Protein AF-A0A4R9BXP3-F1 (afdb_monomer_lite)

Sequence (75 aa):
MTMFRTTGTLLLAIGFAMLTLAWVITDPYANDANIGAGGLNFFGRPAAGSGIVILVADAVLRARRKRRVARPSVS

Structure (mmCIF, N/CA/C/O backbone):
data_AF-A0A4R9BXP3-F1
#
_entry.id   AF-A0A4R9BXP3-F1
#
loop_
_atom_site.group_PDB
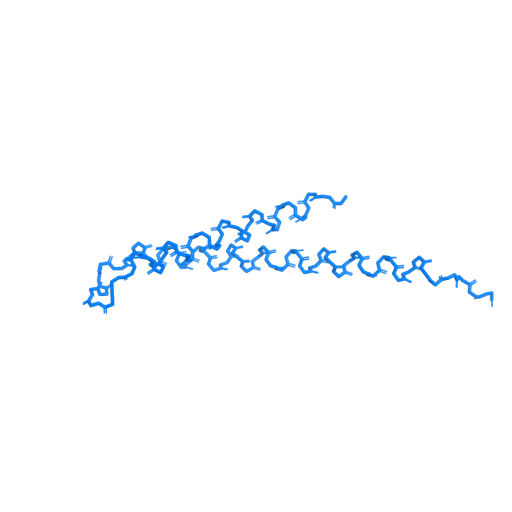_atom_site.id
_atom_site.type_symbol
_atom_site.label_atom_id
_atom_site.label_alt_id
_atom_site.label_comp_id
_atom_site.label_asym_id
_atom_site.label_entity_id
_atom_site.label_seq_id
_atom_site.pdbx_PDB_ins_code
_atom_site.Cartn_x
_atom_site.Cartn_y
_atom_site.Cartn_z
_atom_site.occupancy
_atom_site.B_iso_or_equiv
_atom_site.auth_seq_id
_atom_site.auth_comp_id
_atom_site.auth_asym_id
_atom_site.auth_atom_id
_atom_site.pdbx_PDB_model_num
ATOM 1 N N . MET A 1 1 ? -11.383 10.746 16.483 1.00 57.47 1 MET A N 1
ATOM 2 C CA . MET A 1 1 ? -10.801 9.517 15.880 1.00 57.47 1 MET A CA 1
ATOM 3 C C . MET A 1 1 ? -11.012 9.523 14.362 1.00 57.47 1 MET A C 1
ATOM 5 O O . MET A 1 1 ? -11.688 8.655 13.835 1.00 57.47 1 MET A O 1
ATOM 9 N N . THR A 1 2 ? -10.501 10.511 13.637 1.00 74.56 2 THR A N 1
ATOM 10 C CA . THR A 1 2 ? -10.625 10.606 12.163 1.00 74.56 2 THR A CA 1
ATOM 11 C C . THR A 1 2 ? -9.265 10.463 11.495 1.00 74.56 2 THR A C 1
ATOM 13 O O . THR A 1 2 ? -9.158 9.781 10.488 1.00 74.56 2 THR A O 1
ATOM 16 N N . MET A 1 3 ? -8.217 10.979 12.140 1.00 84.38 3 MET A N 1
ATOM 17 C CA . MET A 1 3 ? -6.851 11.009 11.619 1.00 84.38 3 MET A CA 1
ATOM 18 C C . MET A 1 3 ? -6.294 9.625 11.243 1.00 84.38 3 MET A C 1
ATOM 20 O O . MET A 1 3 ? -5.881 9.456 10.107 1.00 84.38 3 MET A O 1
ATOM 24 N N . PHE A 1 4 ? -6.387 8.604 12.110 1.00 87.94 4 PHE A N 1
ATOM 25 C CA . PHE A 1 4 ? -5.923 7.241 11.775 1.00 87.94 4 PHE A CA 1
ATOM 26 C C . PHE A 1 4 ? -6.636 6.638 10.565 1.00 87.94 4 PHE A C 1
ATOM 28 O O . PHE A 1 4 ? -6.004 6.001 9.728 1.00 87.94 4 PHE A O 1
ATOM 35 N N . ARG A 1 5 ? -7.948 6.863 10.452 1.00 92.00 5 ARG A N 1
ATOM 36 C CA . ARG A 1 5 ? -8.726 6.381 9.312 1.00 92.00 5 ARG A CA 1
ATOM 37 C C . ARG A 1 5 ? -8.296 7.095 8.035 1.00 92.00 5 ARG A C 1
ATOM 39 O O . ARG A 1 5 ? -8.067 6.431 7.037 1.00 92.00 5 ARG A O 1
ATOM 46 N N . THR A 1 6 ? -8.131 8.415 8.079 1.00 94.31 6 THR A N 1
ATOM 47 C CA . THR A 1 6 ? -7.653 9.196 6.932 1.00 94.31 6 THR A CA 1
ATOM 48 C C . THR A 1 6 ? -6.252 8.761 6.507 1.00 94.31 6 THR A C 1
ATOM 50 O O . THR A 1 6 ? -6.049 8.464 5.336 1.00 94.31 6 THR A O 1
ATOM 53 N N . THR A 1 7 ? -5.304 8.647 7.443 1.00 95.19 7 THR A N 1
ATOM 54 C CA . THR A 1 7 ? -3.935 8.197 7.154 1.00 95.19 7 THR A CA 1
ATOM 55 C C . THR A 1 7 ? -3.918 6.786 6.572 1.00 95.19 7 THR A C 1
ATOM 57 O O . THR A 1 7 ? -3.264 6.557 5.559 1.00 95.19 7 THR A O 1
ATOM 60 N N . GLY A 1 8 ? -4.670 5.851 7.163 1.00 94.50 8 GLY A N 1
ATOM 61 C CA . GLY A 1 8 ? -4.772 4.480 6.663 1.00 94.50 8 GLY A CA 1
ATOM 62 C C . GLY A 1 8 ? -5.370 4.409 5.256 1.00 94.50 8 GLY A C 1
ATOM 63 O O . GLY A 1 8 ? -4.834 3.714 4.398 1.00 94.50 8 GLY A O 1
ATOM 64 N N . THR A 1 9 ? -6.426 5.183 4.983 1.00 96.75 9 THR A N 1
ATOM 65 C CA . THR A 1 9 ? -7.027 5.275 3.645 1.00 96.75 9 THR A CA 1
ATOM 66 C C . THR A 1 9 ? -6.068 5.887 2.628 1.00 96.75 9 THR A C 1
ATOM 68 O O . THR A 1 9 ? -5.988 5.382 1.515 1.00 96.75 9 THR A O 1
ATOM 71 N N . LEU A 1 10 ? -5.327 6.940 2.988 1.00 97.75 10 LEU A N 1
ATOM 72 C CA . LEU A 1 10 ? -4.354 7.567 2.089 1.00 97.75 10 LEU A CA 1
ATOM 73 C C . LEU A 1 10 ? -3.210 6.612 1.747 1.00 97.75 10 LEU A C 1
ATOM 75 O O . LEU A 1 10 ? -2.904 6.436 0.574 1.00 97.75 10 LEU A O 1
ATOM 79 N N . LEU A 1 11 ? -2.624 5.951 2.749 1.00 97.00 11 LEU A N 1
ATOM 80 C CA . LEU A 1 11 ? -1.572 4.953 2.535 1.00 97.00 11 LEU A CA 1
ATOM 81 C C . LEU A 1 11 ? -2.058 3.800 1.654 1.00 97.00 11 LEU A C 1
ATOM 83 O O . LEU A 1 11 ? -1.362 3.400 0.722 1.00 97.00 11 LEU A O 1
ATOM 87 N N . LEU A 1 12 ? -3.278 3.316 1.906 1.00 97.56 12 LEU A N 1
ATOM 88 C CA . LEU A 1 12 ? -3.896 2.279 1.090 1.00 97.56 12 LEU A CA 1
ATOM 89 C C . LEU A 1 12 ? -4.122 2.748 -0.350 1.00 97.56 12 LEU A C 1
ATOM 91 O O . LEU A 1 12 ? -3.747 2.039 -1.275 1.00 97.56 12 LEU A O 1
ATOM 95 N N . ALA A 1 13 ? -4.703 3.931 -0.547 1.00 97.94 13 ALA A N 1
ATOM 96 C CA . ALA A 1 13 ? -4.998 4.466 -1.872 1.00 97.94 13 ALA A CA 1
ATOM 97 C C . ALA A 1 13 ? -3.720 4.709 -2.685 1.00 97.94 13 ALA A C 1
ATOM 99 O O . ALA A 1 13 ? -3.649 4.309 -3.844 1.00 97.94 13 ALA A O 1
ATOM 100 N N . ILE A 1 14 ? -2.696 5.306 -2.068 1.00 98.06 14 ILE A N 1
ATOM 101 C CA . ILE A 1 14 ? -1.398 5.549 -2.707 1.00 98.06 14 ILE A CA 1
ATOM 102 C C . ILE A 1 14 ? -0.726 4.219 -3.052 1.00 98.06 14 ILE A C 1
ATOM 104 O O . ILE A 1 14 ? -0.338 4.012 -4.198 1.00 98.06 14 ILE A O 1
ATOM 108 N N . GLY A 1 15 ? -0.635 3.289 -2.097 1.00 97.56 15 GLY A N 1
ATOM 109 C CA . GLY A 1 15 ? -0.030 1.981 -2.339 1.00 97.56 15 GLY A CA 1
ATOM 110 C C . GLY A 1 15 ? -0.767 1.189 -3.421 1.00 97.56 15 GLY A C 1
ATOM 111 O O . GLY A 1 15 ? -0.137 0.616 -4.305 1.00 97.56 15 GLY A O 1
ATOM 112 N N . PHE A 1 16 ? -2.101 1.216 -3.414 1.00 97.88 16 PHE A N 1
ATOM 113 C CA . PHE A 1 16 ? -2.923 0.588 -4.446 1.00 97.88 16 PHE A CA 1
ATOM 114 C C . PHE A 1 16 ? -2.695 1.211 -5.828 1.00 97.88 16 PHE A C 1
ATOM 116 O O . PHE A 1 16 ? -2.532 0.479 -6.804 1.00 97.88 16 PHE A O 1
ATOM 123 N N . ALA A 1 17 ? -2.631 2.543 -5.918 1.00 98.06 17 ALA A N 1
ATOM 124 C CA . ALA A 1 17 ? -2.324 3.232 -7.166 1.00 98.06 17 ALA A CA 1
ATOM 125 C C . ALA A 1 17 ? -0.942 2.826 -7.694 1.00 98.06 17 ALA A C 1
ATOM 127 O O . ALA A 1 17 ? -0.823 2.475 -8.864 1.00 98.06 17 ALA A O 1
ATOM 128 N N . MET A 1 18 ? 0.078 2.776 -6.829 1.00 97.88 18 MET A N 1
ATOM 129 C CA . MET A 1 18 ? 1.421 2.328 -7.215 1.00 97.88 18 MET A CA 1
ATOM 130 C C . MET A 1 18 ? 1.411 0.900 -7.768 1.00 97.88 18 MET A C 1
ATOM 132 O O . MET A 1 18 ? 1.981 0.653 -8.825 1.00 97.88 18 MET A O 1
ATOM 136 N N . LEU A 1 19 ? 0.733 -0.033 -7.094 1.00 97.50 19 LEU A N 1
ATOM 137 C CA . LEU A 1 19 ? 0.640 -1.428 -7.540 1.00 97.50 19 LEU A CA 1
ATOM 138 C C . LEU A 1 19 ? -0.138 -1.573 -8.851 1.00 97.50 19 LEU A C 1
ATOM 140 O O . LEU A 1 19 ? 0.247 -2.359 -9.713 1.00 97.50 19 LEU A O 1
ATOM 144 N N . THR A 1 20 ? -1.200 -0.789 -9.022 1.00 97.62 20 THR A N 1
ATOM 145 C CA . THR A 1 20 ? -1.981 -0.763 -10.264 1.00 97.62 20 THR A CA 1
ATOM 146 C C . THR A 1 20 ? -1.132 -0.233 -11.415 1.00 97.62 20 THR A C 1
ATOM 148 O O . THR A 1 20 ? -1.076 -0.860 -12.468 1.00 97.62 20 THR A O 1
ATOM 151 N N . LEU A 1 21 ? -0.406 0.872 -11.209 1.00 96.19 21 LEU A N 1
ATOM 152 C CA . LEU A 1 21 ? 0.534 1.391 -12.202 1.00 96.19 21 LEU A CA 1
ATOM 153 C C . LEU A 1 21 ? 1.642 0.385 -12.514 1.00 96.19 21 LEU A C 1
ATOM 155 O O . LEU A 1 21 ? 1.965 0.214 -13.683 1.00 96.19 21 LEU A O 1
ATOM 159 N N . ALA A 1 22 ? 2.183 -0.309 -11.507 1.00 95.38 22 ALA A N 1
ATOM 160 C CA . ALA A 1 22 ? 3.184 -1.349 -11.725 1.00 95.38 22 ALA A CA 1
ATOM 161 C C . ALA A 1 22 ? 2.653 -2.421 -12.679 1.00 95.38 22 ALA A C 1
ATOM 163 O O . ALA A 1 22 ? 3.339 -2.780 -13.629 1.00 95.38 22 ALA A O 1
ATOM 164 N N . TRP A 1 23 ? 1.422 -2.889 -12.460 1.00 95.25 23 TRP A N 1
ATOM 165 C CA . TRP A 1 23 ? 0.779 -3.874 -13.325 1.00 95.25 23 TRP A CA 1
ATOM 166 C C . TRP A 1 23 ? 0.567 -3.353 -14.751 1.00 95.25 23 TRP A C 1
ATOM 168 O O . TRP A 1 23 ? 0.858 -4.070 -15.700 1.00 95.25 23 TRP A O 1
ATOM 178 N N . VAL A 1 24 ? 0.132 -2.097 -14.905 1.00 95.81 24 VAL A N 1
ATOM 179 C CA . VAL A 1 24 ? -0.102 -1.473 -16.220 1.00 95.81 24 VAL A CA 1
ATOM 180 C C . VAL A 1 24 ? 1.183 -1.335 -17.039 1.00 95.81 24 VAL A C 1
ATOM 182 O O . VAL A 1 24 ? 1.142 -1.517 -18.251 1.00 95.81 24 VAL A O 1
ATOM 185 N N . ILE A 1 25 ? 2.310 -0.996 -16.405 1.00 93.50 25 ILE A N 1
ATOM 186 C CA . ILE A 1 25 ? 3.568 -0.722 -17.120 1.00 93.50 25 ILE A CA 1
ATOM 187 C C . ILE A 1 25 ? 4.501 -1.936 -17.221 1.00 93.50 25 ILE A C 1
ATOM 189 O O . ILE A 1 25 ? 5.572 -1.818 -17.809 1.00 93.50 25 ILE A O 1
ATOM 193 N N . THR A 1 26 ? 4.150 -3.071 -16.609 1.00 94.94 26 THR A N 1
ATOM 194 C CA . THR A 1 26 ? 4.979 -4.284 -16.669 1.00 94.94 26 THR A CA 1
ATOM 195 C C . THR A 1 26 ? 4.857 -4.922 -18.049 1.00 94.94 26 THR A C 1
ATOM 197 O O . THR A 1 26 ? 3.767 -5.331 -18.446 1.00 94.94 26 THR A O 1
ATOM 200 N N . ASP A 1 27 ? 5.981 -5.081 -18.743 1.00 90.75 27 ASP A N 1
ATOM 201 C CA . ASP A 1 27 ? 6.073 -5.863 -19.973 1.00 90.75 27 ASP A CA 1
ATOM 202 C C . ASP A 1 27 ? 6.470 -7.317 -19.641 1.00 90.75 27 ASP A C 1
ATOM 204 O O . ASP A 1 27 ? 7.552 -7.550 -19.092 1.00 90.75 27 ASP A O 1
ATOM 208 N N . PRO A 1 28 ? 5.639 -8.327 -19.956 1.00 87.69 28 PRO A N 1
ATOM 209 C CA . PRO A 1 28 ? 5.961 -9.724 -19.667 1.00 87.69 28 PRO A CA 1
ATOM 210 C C . PRO A 1 28 ? 7.116 -1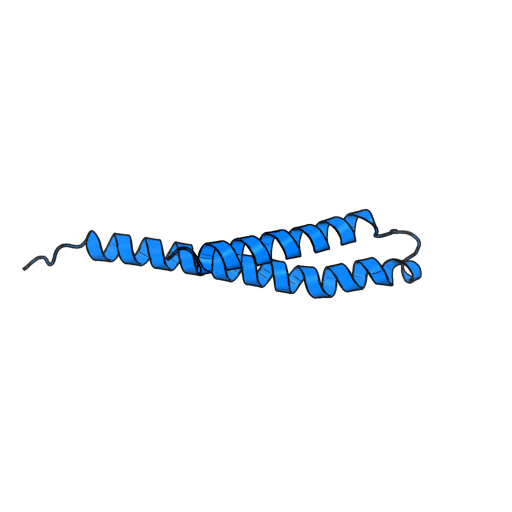0.291 -20.512 1.00 87.69 28 PRO A C 1
ATOM 212 O O . PRO A 1 28 ? 7.665 -11.331 -20.149 1.00 87.69 28 PRO A O 1
ATOM 215 N N . TYR A 1 29 ? 7.494 -9.641 -21.616 1.00 90.19 29 TYR A N 1
ATOM 216 C CA . TYR A 1 29 ? 8.526 -10.114 -22.545 1.00 90.19 29 TYR A CA 1
ATOM 217 C C . TYR A 1 29 ? 9.861 -9.378 -22.394 1.00 90.19 29 TYR A C 1
ATOM 219 O O . TYR A 1 29 ? 10.883 -9.866 -22.874 1.00 90.19 29 TYR A O 1
ATOM 227 N N . ALA A 1 30 ? 9.875 -8.239 -21.697 1.00 83.62 30 ALA A N 1
ATOM 228 C CA . ALA A 1 30 ? 11.059 -7.408 -21.500 1.00 83.62 30 ALA A CA 1
ATOM 229 C C . ALA A 1 30 ? 11.339 -7.180 -20.007 1.00 83.62 30 ALA A C 1
ATOM 231 O O . ALA A 1 30 ? 11.182 -6.079 -19.480 1.00 83.62 30 ALA A O 1
ATOM 232 N N . ASN A 1 31 ? 11.784 -8.231 -19.309 1.00 79.69 31 ASN 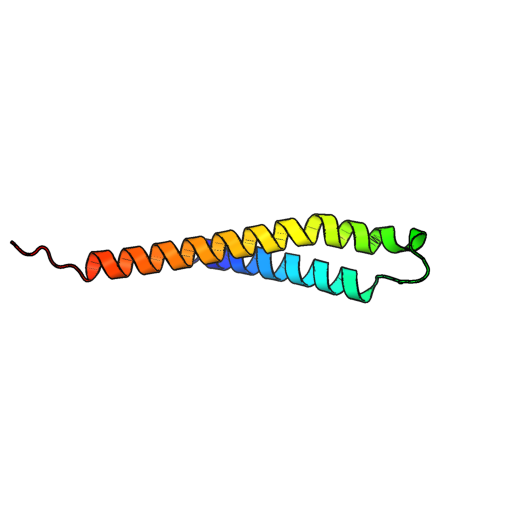A N 1
ATOM 233 C CA . ASN A 1 31 ? 12.000 -8.168 -17.859 1.00 79.69 31 ASN A CA 1
ATOM 234 C C . ASN A 1 31 ? 13.037 -7.104 -17.446 1.00 79.69 31 ASN A C 1
ATOM 236 O O . ASN A 1 31 ? 12.874 -6.440 -16.424 1.00 79.69 31 ASN A O 1
ATOM 240 N N . ASP A 1 32 ? 14.048 -6.873 -18.285 1.00 81.56 32 ASP A N 1
ATOM 241 C CA . ASP A 1 32 ? 15.086 -5.862 -18.050 1.00 81.56 32 ASP A CA 1
ATOM 242 C C . ASP A 1 32 ? 14.546 -4.422 -18.162 1.00 81.56 32 ASP A C 1
ATOM 244 O O . ASP A 1 32 ? 15.093 -3.499 -17.559 1.00 81.56 32 ASP A O 1
ATOM 248 N N . ALA A 1 33 ? 13.428 -4.220 -18.871 1.00 82.06 33 ALA A N 1
ATOM 249 C CA . ALA A 1 33 ? 12.753 -2.926 -18.981 1.00 82.06 33 ALA A CA 1
ATOM 250 C C . ALA A 1 33 ? 11.808 -2.633 -17.793 1.00 82.06 33 ALA A C 1
ATOM 252 O O . ALA A 1 33 ? 11.372 -1.495 -17.612 1.00 82.06 33 ALA A O 1
ATOM 253 N N . ASN A 1 34 ? 11.534 -3.617 -16.927 1.00 92.25 34 ASN A N 1
ATOM 254 C CA . ASN A 1 34 ? 10.544 -3.511 -15.846 1.00 92.25 34 ASN A CA 1
ATOM 255 C C . ASN A 1 34 ? 11.064 -2.860 -14.554 1.00 92.25 34 ASN A C 1
ATOM 257 O O . ASN A 1 34 ? 10.396 -2.929 -13.518 1.00 92.25 34 ASN A O 1
ATOM 261 N N . ILE A 1 35 ? 12.223 -2.192 -14.573 1.00 91.38 35 ILE A N 1
ATOM 262 C CA . ILE A 1 35 ? 12.798 -1.541 -13.379 1.00 91.38 35 ILE A CA 1
ATOM 263 C C . ILE A 1 35 ? 11.799 -0.562 -12.732 1.00 91.38 35 ILE A C 1
ATOM 265 O O . ILE A 1 35 ? 11.657 -0.541 -11.506 1.00 91.38 35 ILE A O 1
ATOM 269 N N . GLY A 1 36 ? 11.042 0.193 -13.538 1.00 90.25 36 GLY A N 1
ATOM 270 C CA . GLY A 1 36 ? 9.996 1.096 -13.042 1.00 90.25 36 GLY A CA 1
ATOM 271 C C . GLY A 1 36 ? 8.870 0.367 -12.296 1.00 90.25 36 GLY A C 1
ATOM 272 O O . GLY A 1 36 ? 8.489 0.772 -11.193 1.00 90.25 36 GLY A O 1
ATOM 273 N N . ALA A 1 37 ? 8.383 -0.751 -12.844 1.00 93.12 37 ALA A N 1
ATOM 274 C CA . ALA A 1 37 ? 7.382 -1.598 -12.192 1.00 93.12 37 ALA A CA 1
ATOM 275 C C . ALA A 1 37 ? 7.928 -2.257 -10.916 1.00 93.12 37 ALA A C 1
ATOM 277 O O . ALA A 1 37 ? 7.204 -2.399 -9.927 1.00 93.12 37 ALA A O 1
ATOM 278 N N . GLY A 1 38 ? 9.212 -2.621 -10.911 1.00 93.25 38 GLY A N 1
ATOM 279 C CA . GLY A 1 38 ? 9.918 -3.122 -9.735 1.00 93.25 38 GLY A CA 1
ATOM 280 C C . GLY A 1 38 ? 9.914 -2.110 -8.589 1.00 93.25 38 GLY A C 1
ATOM 281 O O . GLY A 1 38 ? 9.525 -2.450 -7.471 1.00 93.25 38 GLY A O 1
ATOM 282 N N . GLY A 1 39 ? 10.250 -0.848 -8.873 1.00 94.56 39 GLY A N 1
ATOM 283 C CA . GLY A 1 39 ? 10.204 0.235 -7.886 1.00 94.56 39 GLY A CA 1
ATOM 284 C C . GLY A 1 39 ? 8.796 0.466 -7.330 1.00 94.56 39 GLY A C 1
ATOM 285 O O . GLY A 1 39 ? 8.598 0.497 -6.114 1.00 94.56 39 GLY A O 1
ATOM 286 N N . LEU A 1 40 ? 7.792 0.548 -8.206 1.00 96.25 40 LEU A N 1
ATOM 287 C CA . LEU A 1 40 ? 6.394 0.696 -7.792 1.00 96.25 40 LEU A CA 1
ATOM 288 C C . LEU A 1 40 ? 5.917 -0.473 -6.918 1.00 96.25 40 LEU A C 1
ATOM 290 O O . LEU A 1 40 ? 5.225 -0.245 -5.928 1.00 96.25 40 LEU A O 1
ATOM 294 N N . ASN A 1 41 ? 6.320 -1.710 -7.221 1.00 96.12 41 ASN A N 1
ATOM 295 C CA . ASN A 1 41 ? 6.025 -2.869 -6.377 1.00 96.12 41 ASN A CA 1
ATOM 296 C C . ASN A 1 41 ? 6.730 -2.801 -5.017 1.00 96.12 41 ASN A C 1
ATOM 298 O O . ASN A 1 41 ? 6.114 -3.104 -3.990 1.00 96.12 41 ASN A O 1
ATOM 302 N N . PHE A 1 42 ? 8.002 -2.399 -5.003 1.00 97.06 42 PHE A N 1
ATOM 303 C CA . PHE A 1 42 ? 8.813 -2.314 -3.792 1.00 97.06 42 PHE A CA 1
ATOM 304 C C . PHE A 1 42 ? 8.231 -1.324 -2.776 1.00 97.06 42 PHE A C 1
ATOM 306 O O . PHE A 1 42 ? 8.146 -1.648 -1.594 1.00 97.06 42 PHE A O 1
ATOM 313 N N . PHE A 1 43 ? 7.763 -0.155 -3.227 1.00 96.94 43 PHE A N 1
ATOM 314 C CA . PHE A 1 43 ? 7.158 0.859 -2.351 1.00 96.94 43 PHE A CA 1
ATOM 315 C C . PHE A 1 43 ? 5.642 0.688 -2.170 1.00 96.94 43 PHE A C 1
ATOM 317 O O . PHE A 1 43 ? 5.113 0.918 -1.080 1.00 96.94 43 PHE A O 1
ATOM 324 N N . GLY A 1 44 ? 4.931 0.246 -3.208 1.00 96.12 44 GLY A N 1
ATOM 325 C CA . GLY A 1 44 ? 3.475 0.108 -3.197 1.00 96.12 44 GLY A CA 1
ATOM 326 C C . GLY A 1 44 ? 2.982 -0.956 -2.219 1.00 96.12 44 GLY A C 1
ATOM 327 O O . GLY A 1 44 ? 2.009 -0.725 -1.500 1.00 96.12 44 GLY A O 1
ATOM 328 N N . ARG A 1 45 ? 3.683 -2.096 -2.117 1.00 97.12 45 ARG A N 1
ATOM 329 C CA . ARG A 1 45 ? 3.348 -3.181 -1.174 1.00 97.12 45 ARG A CA 1
ATOM 330 C C . ARG A 1 45 ? 3.368 -2.734 0.295 1.00 97.12 45 ARG A C 1
ATOM 332 O O . ARG A 1 45 ? 2.344 -2.906 0.959 1.00 97.12 45 ARG A O 1
ATOM 339 N N . PRO A 1 46 ? 4.465 -2.168 0.836 1.00 97.69 46 PRO A N 1
ATOM 340 C CA . PRO A 1 46 ? 4.493 -1.712 2.224 1.00 97.69 46 PRO A CA 1
ATOM 341 C C . PRO A 1 46 ? 3.543 -0.533 2.477 1.00 97.69 46 PRO A C 1
ATOM 343 O O . PRO A 1 46 ? 2.914 -0.487 3.537 1.00 97.69 46 PRO A O 1
ATOM 346 N N . ALA A 1 47 ? 3.365 0.382 1.516 1.00 97.12 47 ALA A N 1
ATOM 347 C CA . ALA A 1 47 ? 2.394 1.472 1.637 1.00 97.12 47 ALA A CA 1
ATOM 348 C C . ALA A 1 47 ? 0.954 0.942 1.759 1.00 97.12 47 ALA A C 1
ATOM 350 O O . ALA A 1 47 ? 0.258 1.249 2.728 1.00 97.12 47 ALA A O 1
ATOM 351 N N . ALA A 1 48 ? 0.530 0.065 0.843 1.00 96.25 48 ALA A N 1
ATOM 352 C CA . ALA A 1 48 ? -0.797 -0.541 0.895 1.00 96.25 48 ALA A CA 1
ATOM 353 C C . ALA A 1 48 ? -0.978 -1.396 2.158 1.00 96.25 48 ALA A C 1
ATOM 355 O O . ALA A 1 48 ? -1.977 -1.260 2.865 1.00 96.25 48 ALA A O 1
ATOM 356 N N . GLY A 1 49 ? 0.012 -2.235 2.481 1.00 97.62 49 GLY A N 1
ATOM 357 C CA . GLY A 1 49 ? -0.014 -3.110 3.651 1.00 97.62 49 GLY A CA 1
ATOM 358 C C . GLY A 1 49 ? -0.163 -2.338 4.962 1.00 97.62 49 GLY A C 1
ATOM 359 O O . GLY A 1 49 ? -1.032 -2.661 5.772 1.00 97.62 49 GLY A O 1
ATOM 360 N N . SER A 1 50 ? 0.620 -1.274 5.154 1.00 97.44 50 SER A N 1
ATOM 361 C CA . SER A 1 50 ? 0.509 -0.419 6.344 1.00 97.44 50 SER A CA 1
ATOM 362 C C . SER A 1 50 ? -0.847 0.289 6.428 1.00 97.44 50 SER A C 1
ATOM 364 O O . SER A 1 50 ? -1.452 0.316 7.503 1.00 97.44 50 SER A O 1
ATOM 366 N N . GLY A 1 51 ? -1.381 0.775 5.302 1.00 96.31 51 GLY A N 1
ATOM 367 C CA . GLY A 1 51 ? -2.726 1.348 5.229 1.00 96.31 51 GLY A CA 1
ATOM 368 C C . GL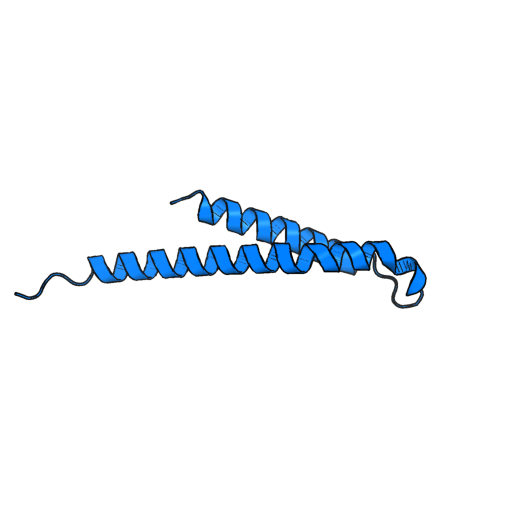Y A 1 51 ? -3.815 0.376 5.694 1.00 96.31 51 GLY A C 1
ATOM 369 O O . GLY A 1 51 ? -4.640 0.729 6.541 1.00 96.31 51 GLY A O 1
ATOM 370 N N . ILE A 1 52 ? -3.773 -0.875 5.216 1.00 97.31 52 ILE A N 1
ATOM 371 C CA . ILE A 1 52 ? -4.701 -1.938 5.637 1.00 97.31 52 ILE A CA 1
ATOM 372 C C . ILE A 1 52 ? -4.585 -2.193 7.139 1.00 97.31 52 ILE A C 1
ATOM 374 O O . ILE A 1 52 ? -5.600 -2.200 7.836 1.00 97.31 52 ILE A O 1
ATOM 378 N N . VAL A 1 53 ? -3.366 -2.364 7.657 1.00 97.69 53 VAL A N 1
ATOM 379 C CA . VAL A 1 53 ? -3.135 -2.636 9.084 1.00 97.69 53 VAL A CA 1
ATOM 380 C C . VAL A 1 53 ? -3.721 -1.526 9.959 1.00 97.69 53 VAL A C 1
ATOM 382 O O . VAL A 1 53 ? -4.422 -1.820 10.929 1.00 97.69 53 VAL A O 1
ATOM 385 N N . ILE A 1 54 ? -3.503 -0.258 9.600 1.00 96.00 54 ILE A N 1
ATOM 386 C CA . ILE A 1 54 ? -4.043 0.891 10.341 1.00 96.00 54 ILE A CA 1
ATOM 387 C C . ILE A 1 54 ? -5.575 0.887 10.323 1.00 96.00 54 ILE A C 1
ATOM 389 O O . ILE A 1 54 ? -6.202 1.074 11.368 1.00 96.00 54 ILE A O 1
ATOM 393 N N . LEU A 1 55 ? -6.191 0.656 9.160 1.00 96.62 55 LEU A N 1
ATOM 394 C CA . LEU A 1 55 ? -7.650 0.631 9.024 1.00 96.62 55 LEU A CA 1
ATOM 395 C C . LEU A 1 55 ? -8.282 -0.512 9.823 1.00 96.62 55 LEU A C 1
ATOM 397 O O . LEU A 1 55 ? -9.282 -0.301 10.513 1.00 96.62 55 LEU A O 1
ATOM 401 N N . VAL A 1 56 ? -7.683 -1.704 9.778 1.00 96.62 56 VAL A N 1
ATOM 402 C CA . VAL A 1 56 ? -8.133 -2.863 10.558 1.00 96.62 56 VAL A CA 1
ATOM 403 C C . VAL A 1 56 ? -7.992 -2.584 12.053 1.00 96.62 56 VAL A C 1
ATOM 405 O O . VAL A 1 56 ? -8.939 -2.812 12.808 1.00 96.62 56 VAL A O 1
ATOM 408 N N . ALA A 1 57 ? -6.859 -2.032 12.494 1.00 95.19 57 ALA A N 1
ATOM 409 C CA . ALA A 1 57 ? -6.648 -1.670 13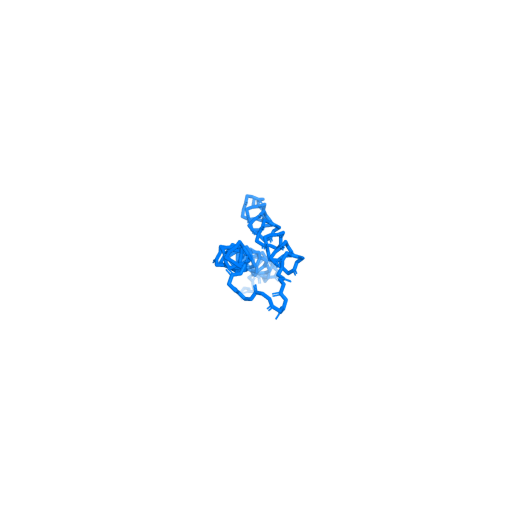.892 1.00 95.19 57 ALA A CA 1
ATOM 410 C C . ALA A 1 57 ? -7.674 -0.630 14.377 1.00 95.19 57 ALA A C 1
ATOM 412 O O . ALA A 1 57 ? -8.287 -0.819 15.431 1.00 95.19 57 ALA A O 1
ATOM 413 N N . ASP A 1 58 ? -7.927 0.429 13.600 1.00 93.19 58 ASP A N 1
ATOM 414 C CA . ASP A 1 58 ? -8.942 1.440 13.921 1.00 93.19 58 ASP A CA 1
ATOM 415 C C . ASP A 1 58 ? -10.345 0.813 14.017 1.00 93.19 58 ASP A C 1
ATOM 417 O O . ASP A 1 58 ? -11.071 1.059 14.986 1.00 93.19 58 ASP A O 1
ATOM 421 N N . ALA A 1 59 ? -10.710 -0.067 13.078 1.00 93.12 59 ALA A N 1
ATOM 422 C CA . ALA A 1 59 ? -11.993 -0.767 13.088 1.00 93.12 59 ALA A CA 1
ATOM 423 C C . ALA A 1 59 ? -12.155 -1.667 14.327 1.00 93.12 59 ALA A C 1
ATOM 425 O O . ALA A 1 59 ? -13.178 -1.601 15.021 1.00 93.12 59 ALA A O 1
ATOM 426 N N . VAL A 1 60 ? -11.128 -2.455 14.661 1.00 94.69 60 VAL A N 1
ATOM 427 C CA . VAL A 1 60 ? -11.114 -3.328 15.844 1.00 94.69 60 VAL A CA 1
ATOM 428 C C . VAL A 1 60 ? -11.226 -2.509 17.130 1.00 94.69 60 VAL A C 1
ATOM 430 O O . VAL A 1 60 ? -12.025 -2.844 18.008 1.00 94.69 60 VAL A O 1
ATOM 433 N N . LEU A 1 61 ? -10.479 -1.409 17.256 1.00 92.88 61 LEU A N 1
ATOM 434 C CA . LEU A 1 61 ? -10.533 -0.544 18.436 1.00 92.88 61 LEU A CA 1
ATOM 435 C C . LEU A 1 61 ? -11.912 0.103 18.607 1.00 92.88 61 LEU A C 1
ATOM 437 O O . LEU A 1 61 ? -12.419 0.169 19.730 1.00 92.88 61 LEU A O 1
ATOM 441 N N . ARG A 1 62 ? -12.557 0.539 17.518 1.00 90.00 62 ARG A N 1
ATOM 442 C CA . ARG A 1 62 ? -13.932 1.065 17.568 1.00 90.00 62 ARG A CA 1
ATOM 443 C C . ARG A 1 62 ? -14.937 0.001 17.990 1.00 90.00 62 ARG A C 1
ATOM 445 O O . ARG A 1 62 ? -15.782 0.274 18.844 1.00 90.00 62 ARG A O 1
ATOM 452 N N . ALA A 1 63 ? -14.832 -1.207 17.439 1.00 90.00 63 ALA A N 1
ATOM 453 C CA . ALA A 1 63 ? -15.702 -2.321 17.802 1.00 90.00 63 ALA A CA 1
ATOM 454 C C . ALA A 1 63 ? -15.553 -2.692 19.287 1.00 90.00 63 ALA A C 1
ATOM 456 O O . ALA A 1 63 ? -16.551 -2.860 19.992 1.00 90.00 63 ALA A O 1
ATOM 457 N N . ARG A 1 64 ? -14.313 -2.741 19.798 1.00 90.50 64 ARG A N 1
ATOM 458 C CA . ARG A 1 64 ? -14.027 -2.995 21.220 1.00 90.50 64 ARG A CA 1
ATOM 459 C C . ARG A 1 64 ? -14.604 -1.913 22.134 1.00 90.50 64 ARG A C 1
ATOM 461 O O . ARG A 1 64 ? -15.189 -2.253 23.160 1.00 90.50 64 ARG A O 1
ATOM 468 N N . ARG A 1 65 ? -14.493 -0.629 21.765 1.00 88.62 65 ARG A N 1
ATOM 469 C CA . ARG A 1 65 ? -15.102 0.474 22.535 1.00 88.62 65 ARG A CA 1
ATOM 470 C C . ARG A 1 65 ? -16.621 0.355 22.588 1.00 88.62 65 ARG A C 1
ATOM 472 O O . ARG A 1 65 ? -17.176 0.421 23.678 1.00 88.62 65 ARG A O 1
ATOM 479 N N . LYS A 1 66 ? -17.282 0.101 21.450 1.00 86.94 66 LYS A N 1
ATOM 480 C CA . LYS A 1 66 ? -18.741 -0.107 21.415 1.00 86.94 66 LYS A CA 1
ATOM 481 C C . LYS A 1 66 ? -19.178 -1.255 22.331 1.00 86.94 66 LYS A C 1
ATOM 483 O O . LYS A 1 66 ? -20.127 -1.092 23.086 1.00 86.94 66 LYS A O 1
ATOM 488 N N . ARG A 1 67 ? -18.459 -2.384 22.322 1.00 83.50 67 ARG A N 1
ATOM 489 C CA . ARG A 1 67 ? -18.765 -3.531 23.198 1.00 83.50 67 ARG A CA 1
ATOM 490 C C . ARG A 1 67 ? -18.559 -3.239 24.685 1.00 83.50 67 ARG A C 1
ATOM 492 O O . ARG A 1 67 ? -19.335 -3.738 25.489 1.00 83.50 67 ARG A O 1
ATOM 499 N N . ARG A 1 68 ? -17.544 -2.449 25.061 1.00 78.62 68 ARG A N 1
ATOM 500 C CA . ARG A 1 68 ? -17.344 -2.032 26.463 1.00 78.62 68 ARG A CA 1
ATOM 501 C C . ARG A 1 68 ? -18.493 -1.168 26.972 1.00 78.62 68 ARG A C 1
ATOM 503 O O . ARG A 1 68 ? -18.943 -1.389 28.082 1.00 78.62 68 ARG A O 1
ATOM 510 N N . VAL A 1 69 ? -18.974 -0.228 26.160 1.00 74.31 69 VAL A N 1
ATOM 511 C CA . VAL A 1 69 ? -20.111 0.632 26.529 1.00 74.31 69 VAL A CA 1
ATOM 512 C C . VAL A 1 69 ? -21.414 -0.173 26.628 1.00 74.31 69 VAL A C 1
ATOM 514 O O . VAL A 1 69 ? -22.249 0.114 27.474 1.00 74.31 69 VAL A O 1
ATOM 517 N N . ALA A 1 70 ? -21.570 -1.216 25.808 1.00 71.81 70 ALA A N 1
ATOM 518 C CA . ALA A 1 70 ? -22.748 -2.084 25.804 1.00 71.81 70 ALA A CA 1
ATOM 519 C C . ALA A 1 70 ? -22.766 -3.170 26.902 1.00 71.81 70 ALA A C 1
ATOM 521 O O . ALA A 1 70 ? -23.719 -3.941 26.957 1.00 71.81 70 ALA A O 1
ATOM 522 N N . ARG A 1 71 ? -21.738 -3.266 27.758 1.00 60.72 71 ARG A N 1
ATOM 523 C CA . ARG A 1 71 ? -21.792 -4.044 29.006 1.00 60.72 71 ARG A CA 1
ATOM 524 C C . ARG A 1 71 ? -22.002 -3.060 30.162 1.00 60.72 71 ARG A C 1
ATOM 526 O O . ARG A 1 71 ? -21.009 -2.541 30.671 1.00 60.72 71 ARG A O 1
ATOM 533 N N . PRO A 1 72 ? -23.253 -2.782 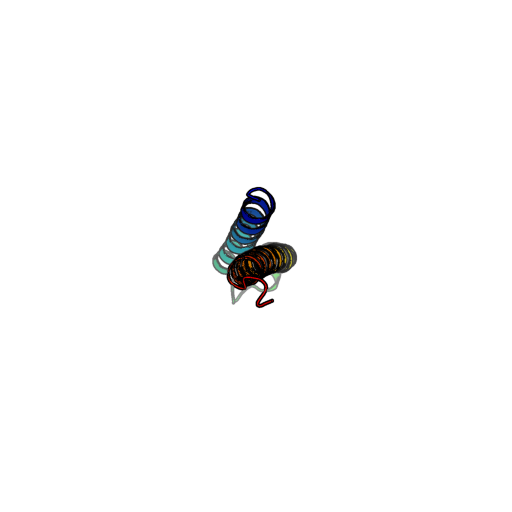30.577 1.00 56.19 72 PRO A N 1
ATOM 534 C CA . PRO A 1 72 ? -23.488 -2.162 31.870 1.00 56.19 72 PRO A CA 1
ATOM 535 C C . PRO A 1 72 ? -22.882 -3.073 32.936 1.00 56.19 72 PRO A C 1
ATOM 537 O O . PRO A 1 72 ? -22.980 -4.298 32.836 1.00 56.19 72 PRO A O 1
ATOM 540 N N . SER A 1 73 ? -22.230 -2.473 33.925 1.00 63.12 73 SER A N 1
ATOM 541 C CA . SER A 1 73 ? -21.863 -3.137 35.170 1.00 63.12 73 SER A CA 1
ATOM 542 C C . SER A 1 73 ? -23.112 -3.790 35.756 1.00 63.12 73 SER A C 1
ATOM 544 O O . SER A 1 73 ? -23.978 -3.101 36.295 1.00 63.12 73 SER A O 1
ATOM 546 N N . VAL A 1 74 ? -23.231 -5.107 35.596 1.00 63.66 74 VAL A N 1
ATOM 547 C CA . VAL A 1 74 ? -24.110 -5.896 36.452 1.00 63.66 74 VAL A CA 1
ATOM 548 C C . VAL A 1 74 ? -23.438 -5.875 37.821 1.00 63.66 74 VAL A C 1
ATOM 550 O O . VAL A 1 74 ? -22.259 -6.219 37.924 1.00 63.66 74 VAL A O 1
ATOM 553 N N . SER A 1 75 ? -24.188 -5.321 38.770 1.00 61.53 75 SER A N 1
ATOM 554 C CA . SER A 1 75 ? -23.904 -5.128 40.196 1.00 61.53 75 SER A CA 1
ATOM 555 C C . SER A 1 75 ? -23.226 -6.313 40.863 1.00 61.53 75 SER A C 1
ATOM 557 O O . SER A 1 75 ? -23.709 -7.441 40.609 1.00 61.53 75 SER A O 1
#

Secondary structure (DSSP, 8-state):
--HHHHHHHHHHHHHHHHHHHHHHH--SS-GGGTHHHHHHHHHHHHHHHHHHHHHHHHHHHHHHHHHHHTS----

pLDDT: mean 89.98, std 10.63, range [56.19, 98.06]

Radius of gyration: 18.97 Å; chains: 1; bounding box: 39×21×63 Å

Organism: NCBI:txid1259202

Foldseek 3Di:
DVVLLVQLVVLQVQLVVLQVVLVVPDDPVCNVVSVSSVVSPVRSVVSNVSSVVSNVVVVVVVVVVVVVVVDDPPD